Protein AF-A0A353YXS9-F1 (afdb_monomer_lite)

Structure (mmCIF, N/CA/C/O backbone):
data_AF-A0A353YXS9-F1
#
_entry.id   AF-A0A353YXS9-F1
#
loop_
_atom_site.group_PDB
_atom_site.id
_atom_site.type_symbol
_atom_site.label_atom_id
_atom_site.label_alt_id
_atom_site.label_comp_id
_atom_site.label_asym_id
_atom_site.label_entity_id
_atom_site.label_seq_id
_atom_site.pdbx_PDB_ins_code
_atom_site.Cartn_x
_atom_site.Cartn_y
_atom_site.Cartn_z
_atom_site.occupancy
_atom_site.B_iso_or_equiv
_atom_site.auth_seq_id
_atom_site.auth_comp_id
_atom_site.auth_asym_id
_atom_site.auth_atom_id
_atom_site.pdbx_PDB_model_num
ATOM 1 N N . MET A 1 1 ? 17.117 -6.881 -22.203 1.00 65.31 1 MET A N 1
ATOM 2 C CA . MET A 1 1 ? 16.741 -5.822 -21.238 1.00 65.31 1 MET A CA 1
ATOM 3 C C . MET A 1 1 ? 15.272 -5.389 -21.291 1.00 65.31 1 MET A C 1
ATOM 5 O O . MET A 1 1 ? 14.675 -5.388 -20.220 1.00 65.31 1 MET A O 1
ATOM 9 N N . PRO A 1 2 ? 14.641 -5.086 -22.447 1.00 77.81 2 PRO A N 1
ATOM 10 C CA . PRO A 1 2 ? 13.278 -4.530 -22.456 1.00 77.81 2 PRO A CA 1
ATOM 11 C C . PRO A 1 2 ? 12.222 -5.481 -21.872 1.00 77.81 2 PRO A C 1
ATOM 13 O O . PRO A 1 2 ? 11.380 -5.054 -21.090 1.00 77.81 2 PRO A O 1
ATOM 16 N N . THR A 1 3 ? 12.315 -6.786 -22.149 1.00 86.44 3 THR A N 1
ATOM 17 C CA . THR A 1 3 ? 11.374 -7.788 -21.616 1.00 86.44 3 THR A CA 1
ATOM 18 C C . THR A 1 3 ? 11.382 -7.855 -20.087 1.00 86.44 3 THR A C 1
ATOM 20 O O . THR A 1 3 ? 10.324 -7.890 -19.469 1.00 86.44 3 THR A O 1
ATOM 23 N N . LEU A 1 4 ? 12.564 -7.817 -19.461 1.00 87.50 4 LEU A N 1
ATOM 24 C CA . LEU A 1 4 ? 12.694 -7.860 -18.000 1.00 87.50 4 LEU A CA 1
ATOM 25 C C . LEU A 1 4 ? 12.094 -6.611 -17.344 1.00 87.50 4 LEU A C 1
ATOM 27 O O . LEU A 1 4 ? 11.427 -6.712 -16.316 1.00 87.50 4 LEU A O 1
ATOM 31 N N . MET A 1 5 ? 12.290 -5.442 -17.952 1.00 87.56 5 MET A N 1
ATOM 32 C CA . MET A 1 5 ? 11.681 -4.198 -17.483 1.00 87.56 5 MET A CA 1
ATOM 33 C C . MET A 1 5 ? 10.159 -4.225 -17.607 1.00 87.56 5 MET A C 1
ATOM 35 O O . MET A 1 5 ? 9.476 -3.895 -16.645 1.00 87.56 5 MET A O 1
ATOM 39 N N . ILE A 1 6 ? 9.623 -4.680 -18.745 1.00 90.06 6 ILE A N 1
ATOM 40 C CA . ILE A 1 6 ? 8.172 -4.814 -18.948 1.00 90.06 6 ILE A CA 1
ATOM 41 C C . ILE A 1 6 ? 7.567 -5.752 -17.898 1.00 90.06 6 ILE A C 1
ATOM 43 O O . ILE A 1 6 ? 6.566 -5.404 -17.270 1.00 90.06 6 ILE A O 1
ATOM 47 N N . ILE A 1 7 ? 8.195 -6.907 -17.654 1.00 94.31 7 ILE A N 1
ATOM 48 C CA . ILE A 1 7 ? 7.770 -7.841 -16.602 1.00 94.31 7 ILE A CA 1
ATOM 49 C C . ILE A 1 7 ? 7.804 -7.152 -15.233 1.00 94.31 7 ILE A C 1
ATOM 51 O O . ILE A 1 7 ? 6.829 -7.219 -14.490 1.00 94.31 7 ILE A O 1
ATOM 55 N N . THR A 1 8 ? 8.884 -6.437 -14.914 1.00 93.38 8 THR A N 1
ATOM 56 C CA . THR A 1 8 ? 9.037 -5.749 -13.622 1.00 93.38 8 THR A CA 1
ATOM 57 C C . THR A 1 8 ? 7.962 -4.680 -13.412 1.00 93.38 8 THR A C 1
ATOM 59 O O . THR A 1 8 ? 7.312 -4.666 -12.368 1.00 93.38 8 THR A O 1
ATOM 62 N N . PHE A 1 9 ? 7.707 -3.827 -14.408 1.00 93.88 9 PHE A N 1
ATOM 63 C CA . PHE A 1 9 ? 6.642 -2.823 -14.342 1.00 93.88 9 PHE A CA 1
ATOM 64 C C . PHE A 1 9 ? 5.256 -3.452 -14.220 1.00 93.88 9 PHE A C 1
ATOM 66 O O . PHE A 1 9 ? 4.433 -2.968 -13.447 1.00 93.88 9 PHE A O 1
ATOM 73 N N . THR A 1 10 ? 5.015 -4.556 -14.928 1.00 94.75 10 THR A N 1
ATOM 74 C CA . THR A 1 10 ? 3.752 -5.299 -14.840 1.00 94.75 10 THR A CA 1
ATOM 75 C C . THR A 1 10 ? 3.546 -5.853 -13.430 1.00 94.75 10 THR A C 1
ATOM 77 O O . THR A 1 10 ? 2.479 -5.675 -12.846 1.00 94.75 10 THR A O 1
ATOM 80 N N . LEU A 1 11 ? 4.575 -6.464 -12.835 1.00 95.94 11 LEU A N 1
ATOM 81 C CA . LEU A 1 11 ? 4.510 -6.986 -11.468 1.00 95.94 11 LEU A CA 1
ATOM 82 C C . LEU A 1 11 ? 4.295 -5.874 -10.434 1.00 95.94 11 LEU A C 1
ATOM 84 O O . LEU A 1 11 ? 3.487 -6.040 -9.517 1.00 95.94 11 LEU A O 1
ATOM 88 N N . LEU A 1 12 ? 4.961 -4.727 -10.589 1.00 95.19 12 LEU A N 1
ATOM 89 C CA . LEU A 1 12 ? 4.751 -3.561 -9.726 1.00 95.19 12 LEU A CA 1
ATOM 90 C C . LEU A 1 12 ? 3.320 -3.021 -9.844 1.00 95.19 12 LEU A C 1
ATOM 92 O O . LEU A 1 12 ? 2.659 -2.814 -8.829 1.00 95.19 12 LEU A O 1
ATOM 96 N N . ALA A 1 13 ? 2.792 -2.894 -11.062 1.00 93.25 13 ALA A N 1
ATOM 97 C CA . ALA A 1 13 ? 1.419 -2.449 -11.286 1.00 93.25 13 ALA A CA 1
ATOM 98 C C . ALA A 1 13 ? 0.385 -3.414 -10.677 1.00 93.25 13 ALA A C 1
ATOM 100 O O . ALA A 1 13 ? -0.565 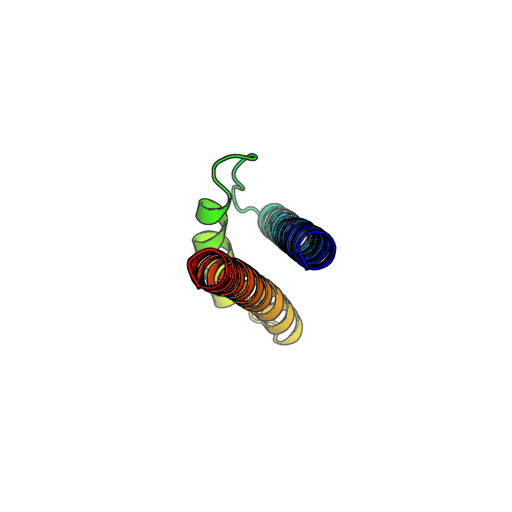-2.970 -10.029 1.00 93.25 13 ALA A O 1
ATOM 101 N N . ILE A 1 14 ? 0.572 -4.730 -10.831 1.00 95.31 14 ILE A N 1
ATOM 102 C CA . ILE A 1 14 ? -0.311 -5.743 -10.230 1.00 95.31 14 ILE A CA 1
ATOM 103 C C . ILE A 1 14 ? -0.265 -5.651 -8.703 1.00 95.31 14 ILE A C 1
ATOM 105 O O . ILE A 1 14 ? -1.305 -5.593 -8.051 1.00 95.31 14 ILE A O 1
ATOM 109 N N . THR A 1 15 ? 0.931 -5.604 -8.118 1.00 95.88 15 THR A N 1
ATOM 110 C CA . THR A 1 15 ? 1.092 -5.543 -6.658 1.00 95.88 15 THR A CA 1
ATOM 111 C C . THR A 1 15 ? 0.538 -4.244 -6.069 1.00 95.88 15 THR A C 1
ATOM 113 O O . THR A 1 15 ? -0.144 -4.297 -5.045 1.00 95.88 15 THR A O 1
ATOM 116 N N . ALA A 1 16 ? 0.731 -3.100 -6.734 1.00 93.19 16 ALA A N 1
ATOM 117 C CA . ALA A 1 16 ? 0.123 -1.830 -6.340 1.00 93.19 16 ALA A CA 1
ATOM 118 C C . ALA A 1 16 ? -1.410 -1.916 -6.356 1.00 93.19 16 ALA A C 1
ATOM 120 O O . ALA A 1 16 ? -2.051 -1.511 -5.388 1.00 93.19 16 ALA A O 1
ATOM 121 N N . ASN A 1 17 ? -1.996 -2.513 -7.401 1.00 92.50 17 ASN A N 1
ATOM 122 C CA . ASN A 1 17 ? -3.442 -2.733 -7.485 1.00 92.50 17 ASN A CA 1
ATOM 123 C C . ASN A 1 17 ? -3.956 -3.627 -6.350 1.00 92.50 17 ASN A C 1
ATOM 125 O O . ASN A 1 17 ? -4.938 -3.278 -5.699 1.00 92.50 17 ASN A O 1
ATOM 129 N N . VAL A 1 18 ? -3.283 -4.746 -6.063 1.00 94.56 18 VAL A N 1
ATOM 130 C CA . VAL A 1 18 ? -3.666 -5.647 -4.961 1.00 94.56 18 VAL A CA 1
ATOM 131 C C . VAL A 1 18 ? -3.670 -4.911 -3.621 1.00 94.56 18 VAL A C 1
ATOM 133 O O . VAL A 1 18 ? -4.629 -5.037 -2.857 1.00 94.56 18 VAL A O 1
ATOM 136 N N . ILE A 1 19 ? -2.627 -4.126 -3.334 1.00 95.00 19 ILE A N 1
ATOM 137 C CA . ILE A 1 19 ? -2.560 -3.317 -2.109 1.00 95.00 19 ILE A CA 1
ATOM 138 C C . ILE A 1 19 ? -3.713 -2.305 -2.081 1.00 95.00 19 ILE A C 1
ATOM 140 O O . ILE A 1 19 ? -4.389 -2.180 -1.058 1.00 95.00 19 ILE A O 1
ATOM 144 N N . TRP A 1 20 ? -3.994 -1.649 -3.210 1.00 92.56 20 TRP A N 1
ATOM 145 C CA . TRP A 1 20 ? -5.069 -0.665 -3.307 1.00 92.56 20 TRP A CA 1
ATOM 146 C C . TRP A 1 20 ? -6.444 -1.261 -3.020 1.00 92.56 20 TRP A C 1
ATOM 148 O O . TRP A 1 20 ? -7.208 -0.702 -2.234 1.00 92.56 20 TRP A O 1
ATOM 158 N N . TYR A 1 21 ? -6.767 -2.405 -3.624 1.00 92.06 21 TYR A N 1
ATOM 159 C CA . TYR A 1 21 ? -8.049 -3.066 -3.393 1.00 92.06 21 TYR A CA 1
ATOM 160 C C . TYR A 1 21 ? -8.192 -3.530 -1.948 1.00 92.06 21 TYR A C 1
ATOM 162 O O . TYR A 1 21 ? -9.251 -3.333 -1.360 1.00 92.06 21 TYR A O 1
ATOM 170 N N . LYS A 1 22 ? -7.124 -4.059 -1.338 1.00 94.69 22 LYS A N 1
ATOM 171 C CA . LYS A 1 22 ? -7.141 -4.394 0.093 1.00 94.69 22 LYS A CA 1
ATOM 172 C C . LYS A 1 22 ? -7.443 -3.174 0.960 1.00 94.69 22 LYS A C 1
ATOM 174 O O . LYS A 1 22 ? -8.293 -3.264 1.839 1.00 94.69 22 LYS A O 1
ATOM 179 N N . MET A 1 23 ? -6.800 -2.035 0.694 1.00 95.00 23 MET A N 1
ATOM 180 C CA . MET A 1 23 ? -7.096 -0.786 1.404 1.00 95.00 23 MET A CA 1
ATOM 181 C C . MET A 1 23 ? -8.552 -0.350 1.204 1.00 95.00 23 MET A C 1
ATOM 183 O O . MET A 1 23 ? -9.202 0.019 2.175 1.00 95.00 23 MET A O 1
ATOM 187 N N . LYS A 1 24 ? -9.093 -0.441 -0.019 1.00 93.06 24 LYS A N 1
ATOM 188 C CA . LYS A 1 24 ? -10.502 -0.110 -0.298 1.00 93.06 24 LYS A CA 1
ATOM 189 C C . LYS A 1 24 ? -11.472 -1.003 0.475 1.00 93.06 24 LYS A C 1
ATOM 191 O O . LYS A 1 24 ? -12.429 -0.485 1.034 1.00 93.06 24 LYS A O 1
ATOM 196 N N . PHE A 1 25 ? -11.237 -2.315 0.523 1.00 94.50 25 PHE A N 1
ATOM 197 C CA . PHE A 1 25 ? -12.090 -3.219 1.300 1.00 94.50 25 PHE A CA 1
ATOM 198 C C . PHE A 1 25 ? -12.058 -2.867 2.785 1.00 94.50 25 PHE A C 1
ATOM 200 O O . PHE A 1 25 ? -13.109 -2.641 3.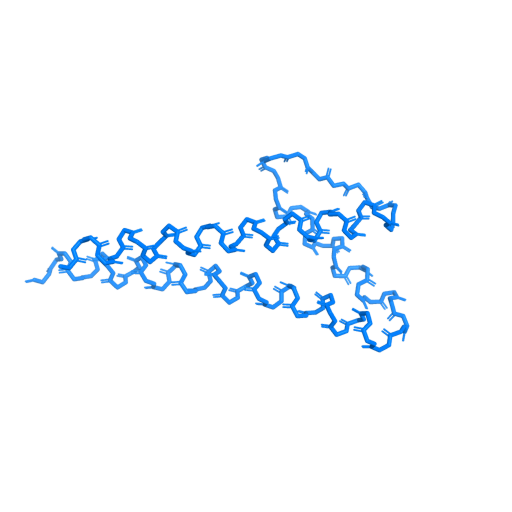364 1.00 94.50 25 PHE A O 1
ATOM 207 N N . ILE A 1 26 ? -10.868 -2.677 3.360 1.00 95.44 26 ILE A N 1
ATOM 208 C CA . ILE A 1 26 ? -10.723 -2.286 4.769 1.00 95.44 26 ILE A CA 1
ATOM 209 C C . ILE A 1 26 ? -11.439 -0.963 5.063 1.00 95.44 26 ILE A C 1
ATOM 211 O O . ILE A 1 26 ? -12.121 -0.838 6.074 1.00 95.44 26 ILE A O 1
ATOM 215 N N . LEU A 1 27 ? -11.293 0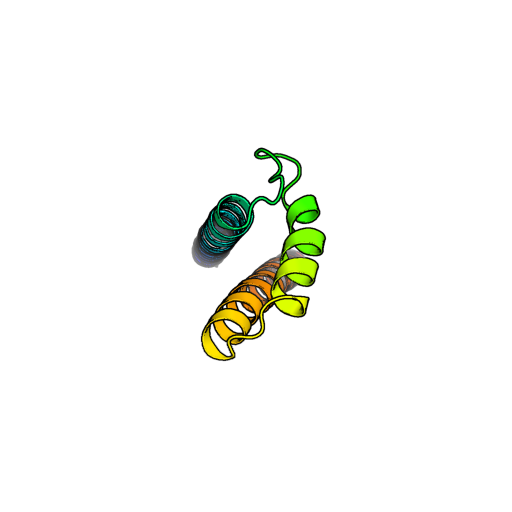.034 4.191 1.00 95.38 27 LEU A N 1
ATOM 216 C CA . LEU A 1 27 ? -11.969 1.319 4.349 1.00 95.38 27 LEU A CA 1
ATOM 217 C C . LEU A 1 27 ? -13.487 1.172 4.292 1.00 95.38 27 LEU A C 1
ATOM 219 O O . LEU A 1 27 ? -14.176 1.715 5.151 1.00 95.38 27 LEU A O 1
ATOM 223 N N . LYS A 1 28 ? -13.992 0.401 3.327 1.00 94.38 28 LYS A N 1
ATOM 224 C CA . LYS A 1 28 ? -15.420 0.117 3.190 1.00 94.38 28 LYS A CA 1
ATOM 225 C C . LYS A 1 28 ? -15.974 -0.623 4.411 1.00 94.38 28 LYS A C 1
ATOM 227 O O . LYS A 1 28 ? -17.043 -0.263 4.884 1.00 94.38 28 LYS A O 1
ATOM 232 N N . ASP A 1 29 ? -15.232 -1.592 4.943 1.00 95.75 29 ASP A N 1
ATOM 233 C CA . ASP A 1 29 ? -15.602 -2.355 6.144 1.00 95.75 29 ASP A CA 1
ATOM 234 C C . ASP A 1 29 ? -15.589 -1.493 7.422 1.00 95.75 29 ASP A C 1
ATOM 236 O O . ASP A 1 29 ? -16.141 -1.890 8.442 1.00 95.75 29 ASP A O 1
ATOM 240 N N . ASN A 1 30 ? -14.968 -0.309 7.371 1.00 95.25 30 ASN A N 1
ATOM 241 C CA . ASN A 1 30 ? -14.926 0.679 8.453 1.00 95.25 30 ASN A CA 1
ATOM 242 C C . ASN A 1 30 ? -15.780 1.927 8.143 1.00 95.25 30 ASN A C 1
ATOM 244 O O . ASN A 1 30 ? -15.490 3.011 8.655 1.00 95.25 30 ASN A O 1
ATOM 248 N N . ASP A 1 31 ? -16.790 1.792 7.278 1.00 94.25 31 ASP A N 1
ATOM 249 C CA . ASP A 1 31 ? -17.754 2.843 6.916 1.00 94.25 31 ASP A CA 1
ATOM 250 C C . ASP A 1 31 ? -17.134 4.110 6.292 1.00 94.25 31 ASP A C 1
ATOM 252 O O . ASP A 1 31 ? -17.703 5.203 6.349 1.00 94.25 31 ASP A O 1
ATOM 256 N N . TYR A 1 32 ? -15.958 3.993 5.670 1.00 92.62 32 TYR A N 1
ATOM 257 C CA . TYR A 1 32 ? -15.398 5.075 4.865 1.00 92.62 32 TYR A CA 1
ATOM 258 C C . TYR A 1 32 ? -15.911 4.997 3.430 1.00 92.62 32 TYR A C 1
ATOM 260 O O . TYR A 1 32 ? -15.895 3.941 2.794 1.00 92.62 32 TYR A O 1
ATOM 268 N N . GLU A 1 33 ? -16.269 6.153 2.875 1.00 88.44 33 GLU A N 1
ATOM 269 C CA . GLU A 1 33 ? -16.463 6.275 1.436 1.00 88.44 33 GLU A CA 1
ATOM 270 C C . GLU A 1 33 ? -15.154 5.957 0.705 1.00 88.44 33 GLU A C 1
ATOM 272 O O . GLU A 1 33 ? -14.081 6.484 1.029 1.00 88.44 33 GLU A O 1
ATOM 277 N N . VAL A 1 34 ? -15.262 5.081 -0.293 1.00 87.50 34 VAL A N 1
ATOM 278 C CA . VAL A 1 34 ? -14.159 4.696 -1.170 1.00 87.50 34 VAL A CA 1
ATOM 279 C C . VAL A 1 34 ? -14.468 5.129 -2.587 1.00 87.50 34 VAL A C 1
ATOM 281 O O . VAL A 1 34 ? -15.547 4.887 -3.127 1.00 87.50 34 VAL A O 1
ATOM 284 N N . SER A 1 35 ? -13.492 5.773 -3.206 1.00 80.00 35 SER A N 1
ATOM 285 C CA . SER A 1 35 ? -13.600 6.196 -4.594 1.00 80.00 35 SER A CA 1
ATOM 286 C C . SER A 1 35 ? -13.692 5.000 -5.553 1.00 80.00 35 SER A C 1
ATOM 288 O O . SER A 1 35 ? -13.111 3.937 -5.320 1.00 80.00 35 SER A O 1
ATOM 290 N N . MET A 1 36 ? -14.372 5.171 -6.687 1.00 71.81 36 MET A N 1
ATOM 291 C CA . MET A 1 36 ? -14.254 4.251 -7.828 1.00 71.81 36 MET A CA 1
ATOM 292 C C . MET A 1 36 ? -12.957 4.526 -8.616 1.00 71.81 36 MET A C 1
ATOM 294 O O . MET A 1 36 ? -12.316 5.555 -8.408 1.00 71.81 36 MET A O 1
ATOM 298 N N . PHE A 1 37 ? -12.587 3.588 -9.498 1.00 57.91 37 PHE A N 1
ATOM 299 C CA . PHE A 1 37 ? -11.361 3.426 -10.318 1.00 57.91 37 PHE A CA 1
ATOM 300 C C . PHE A 1 37 ? -10.476 4.645 -10.689 1.00 57.91 37 PHE A C 1
ATOM 302 O O . PHE A 1 37 ? -9.310 4.448 -11.007 1.00 57.91 37 PHE A O 1
ATOM 309 N N . PHE A 1 38 ? -10.955 5.889 -10.668 1.00 58.78 38 PHE A N 1
ATOM 310 C CA . PHE A 1 38 ? -10.192 7.069 -11.100 1.00 58.78 38 PHE A CA 1
ATOM 311 C C . PHE A 1 38 ? -9.673 7.967 -9.969 1.00 58.78 38 PHE A C 1
ATOM 313 O O . PHE A 1 38 ? -8.858 8.845 -10.234 1.00 58.78 38 PHE A O 1
ATOM 320 N N . SER A 1 39 ? -10.080 7.754 -8.711 1.00 73.38 39 SER A N 1
ATOM 321 C CA . SER A 1 39 ? -9.646 8.606 -7.586 1.00 73.38 39 SER A CA 1
ATOM 322 C C . SER A 1 39 ? -8.960 7.833 -6.462 1.00 73.38 39 SER A C 1
ATOM 324 O O . SER A 1 39 ? -9.082 8.157 -5.290 1.00 73.38 39 SER A O 1
ATOM 326 N N . HIS A 1 40 ? -8.179 6.823 -6.837 1.00 73.12 40 HIS A N 1
ATOM 327 C CA . HIS A 1 40 ? -7.378 5.986 -5.946 1.00 73.12 40 HIS A CA 1
ATOM 328 C C . HIS A 1 40 ? -6.728 6.759 -4.778 1.00 73.12 40 HIS A C 1
ATOM 330 O O . HIS A 1 40 ? -6.897 6.384 -3.617 1.00 73.12 40 HIS A O 1
ATOM 336 N N . PHE A 1 41 ? -6.054 7.879 -5.058 1.00 83.44 41 PHE A N 1
ATOM 337 C CA . PHE A 1 41 ? -5.369 8.695 -4.047 1.00 83.44 41 PHE A CA 1
ATOM 338 C C . PHE A 1 41 ? -6.299 9.357 -3.014 1.00 83.44 41 PHE A C 1
ATOM 340 O O . PHE A 1 41 ? -5.839 9.664 -1.913 1.00 83.44 41 PHE A O 1
ATOM 347 N N . ALA A 1 42 ? -7.591 9.532 -3.311 1.00 84.19 42 ALA A N 1
ATOM 348 C CA . ALA A 1 42 ? -8.573 10.065 -2.364 1.00 84.19 42 ALA A CA 1
ATOM 349 C C . ALA A 1 42 ? -8.808 9.131 -1.164 1.00 84.19 42 ALA A C 1
ATOM 351 O O . ALA A 1 42 ? -9.231 9.585 -0.101 1.00 84.19 42 ALA A O 1
ATOM 352 N N . ASP A 1 43 ? -8.465 7.847 -1.296 1.00 89.56 43 ASP A N 1
ATOM 353 C CA . ASP A 1 43 ? -8.604 6.863 -0.223 1.00 89.56 43 ASP A CA 1
ATOM 354 C C . ASP A 1 43 ? -7.455 6.963 0.809 1.00 89.56 43 ASP A C 1
ATOM 356 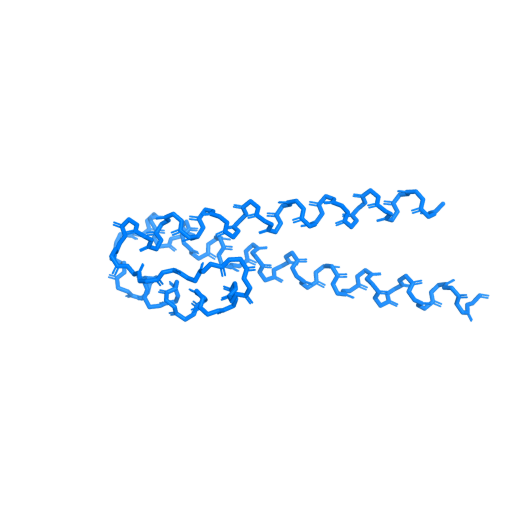O O . ASP A 1 43 ? -7.594 6.522 1.952 1.00 89.56 43 ASP A O 1
ATOM 360 N N . ILE A 1 44 ? -6.314 7.577 0.454 1.00 92.38 44 ILE A N 1
ATOM 361 C CA . ILE A 1 44 ? -5.133 7.675 1.333 1.00 92.38 44 ILE A CA 1
ATOM 362 C C . ILE A 1 44 ? -5.428 8.472 2.616 1.00 92.38 44 ILE A C 1
ATOM 364 O O . ILE A 1 44 ? -5.136 7.963 3.703 1.00 92.38 44 ILE A O 1
ATOM 368 N N . PRO A 1 45 ? -6.026 9.681 2.561 1.00 93.62 45 PRO A N 1
ATOM 369 C CA . PRO A 1 45 ? -6.419 10.405 3.767 1.00 93.62 45 PRO A CA 1
ATOM 370 C C . PRO A 1 45 ? -7.354 9.598 4.673 1.00 93.62 45 PRO A C 1
ATOM 372 O O . PRO A 1 45 ? -7.213 9.651 5.896 1.00 93.62 45 PRO A O 1
ATOM 375 N N . ASN A 1 46 ? -8.282 8.830 4.094 1.00 94.25 46 ASN A N 1
ATOM 376 C CA . ASN A 1 46 ? -9.192 7.970 4.848 1.00 94.25 46 ASN A CA 1
ATOM 377 C C . ASN A 1 46 ? -8.432 6.830 5.535 1.00 94.25 46 ASN A C 1
ATOM 379 O O . ASN A 1 46 ? -8.645 6.596 6.724 1.00 94.25 46 ASN A O 1
ATOM 383 N N . MET A 1 47 ? -7.455 6.221 4.856 1.00 95.50 47 MET A N 1
ATOM 384 C CA . MET A 1 47 ? -6.604 5.194 5.461 1.00 95.50 47 MET A CA 1
ATOM 385 C C . MET A 1 47 ? -5.782 5.745 6.628 1.00 95.50 47 MET A C 1
ATOM 387 O O . MET A 1 47 ? -5.693 5.122 7.685 1.00 95.50 47 MET A O 1
ATOM 391 N N . VAL A 1 48 ? -5.224 6.951 6.484 1.00 96.19 48 VAL A N 1
ATOM 392 C CA . VAL A 1 48 ? -4.488 7.623 7.566 1.00 96.19 48 VAL A CA 1
ATOM 393 C C . VAL A 1 48 ? -5.405 7.933 8.750 1.00 96.19 48 VAL A C 1
ATOM 395 O O . VAL A 1 48 ? -5.005 7.745 9.901 1.00 96.19 48 VAL A O 1
ATOM 398 N N . LYS A 1 49 ? -6.640 8.388 8.497 1.00 96.31 49 LYS A N 1
ATOM 399 C CA . LYS A 1 49 ? -7.642 8.608 9.552 1.00 96.31 49 LYS A CA 1
ATOM 400 C C . LYS A 1 49 ? -7.969 7.305 10.282 1.00 96.31 49 LYS A C 1
ATOM 402 O O . LYS A 1 49 ? -7.981 7.316 11.510 1.00 96.31 49 LYS A O 1
ATOM 407 N N . LEU A 1 50 ? -8.185 6.210 9.551 1.00 96.69 50 LEU A N 1
ATOM 408 C CA . LEU A 1 50 ? -8.458 4.895 10.129 1.00 96.69 50 LEU A CA 1
ATOM 409 C C . LEU A 1 50 ? -7.298 4.445 11.027 1.00 96.69 50 LEU A C 1
ATOM 411 O O . LEU A 1 50 ? -7.505 4.236 12.215 1.00 96.69 50 LEU A O 1
ATOM 415 N N . ILE A 1 51 ? -6.060 4.457 10.521 1.00 97.00 51 ILE A N 1
ATOM 416 C CA . ILE A 1 51 ? -4.838 4.113 11.280 1.00 97.00 51 ILE A CA 1
ATOM 417 C C . ILE A 1 51 ? -4.718 4.894 12.596 1.00 97.00 51 ILE A C 1
ATOM 419 O O . ILE A 1 51 ? -4.251 4.363 13.608 1.00 97.00 51 ILE A O 1
ATOM 423 N N . ARG A 1 52 ? -5.080 6.183 12.586 1.00 96.81 52 ARG A N 1
ATOM 424 C CA . ARG A 1 52 ? -5.030 7.034 13.784 1.00 96.81 52 ARG A CA 1
ATOM 425 C C . ARG A 1 52 ? -6.094 6.650 14.812 1.00 96.81 52 ARG A C 1
ATOM 427 O O . ARG A 1 52 ? -5.804 6.743 15.999 1.00 96.81 52 ARG A O 1
ATOM 434 N N . LYS A 1 53 ? -7.280 6.228 14.363 1.00 96.50 53 LYS A N 1
ATOM 435 C CA . LYS A 1 53 ? -8.390 5.782 15.219 1.00 96.50 53 LYS A CA 1
ATOM 436 C C . LYS A 1 53 ? -8.208 4.351 15.740 1.00 96.50 53 LYS A C 1
ATOM 438 O O . LYS A 1 53 ? -8.680 4.044 16.831 1.00 96.50 53 LYS A O 1
ATOM 443 N N . THR A 1 54 ? -7.522 3.487 14.993 1.00 96.81 54 THR A N 1
ATOM 444 C CA . THR A 1 54 ? -7.279 2.093 15.382 1.00 96.81 54 THR A CA 1
ATOM 445 C C . THR A 1 54 ? -6.429 2.019 16.649 1.00 96.81 54 THR A C 1
ATOM 447 O O . THR A 1 54 ? -5.273 2.459 16.675 1.00 96.81 54 THR A O 1
ATOM 450 N N . SER A 1 55 ? -7.017 1.447 17.701 1.00 96.50 55 SER A N 1
ATOM 451 C CA . SER A 1 55 ? -6.354 1.222 18.991 1.00 96.50 55 SER A CA 1
ATOM 452 C C . SER A 1 55 ? -5.648 -0.133 19.048 1.00 96.50 55 SER A C 1
ATOM 454 O O . SER A 1 55 ? -4.598 -0.240 19.683 1.00 96.50 55 SER A O 1
ATOM 456 N N . ASP A 1 56 ? -6.173 -1.147 18.349 1.00 97.69 56 ASP A N 1
ATOM 457 C CA . ASP A 1 56 ? -5.521 -2.452 18.265 1.00 97.69 56 ASP A CA 1
ATOM 458 C C . ASP A 1 56 ? -4.167 -2.353 17.545 1.00 97.69 56 ASP A C 1
ATOM 460 O O . ASP A 1 56 ? -4.032 -1.814 16.441 1.00 97.69 56 ASP A O 1
ATOM 464 N N . LYS A 1 57 ? -3.125 -2.876 18.194 1.00 96.19 57 LYS A N 1
ATOM 465 C CA . LYS A 1 57 ? -1.742 -2.745 17.723 1.00 96.19 57 LYS A CA 1
ATOM 466 C C . LYS A 1 57 ? -1.481 -3.570 16.464 1.00 96.19 57 LYS A C 1
ATOM 468 O O . LYS A 1 57 ? -0.648 -3.167 15.647 1.00 96.19 57 LYS A O 1
ATOM 473 N N . ASN A 1 58 ? -2.141 -4.715 16.316 1.00 96.94 58 ASN A N 1
ATOM 474 C CA . ASN A 1 58 ? -1.923 -5.622 15.195 1.00 96.94 58 ASN A CA 1
ATOM 475 C C . ASN A 1 58 ? -2.623 -5.104 13.939 1.00 96.94 58 ASN A C 1
ATOM 477 O O . ASN A 1 58 ? -1.991 -5.014 12.886 1.00 96.94 58 ASN A O 1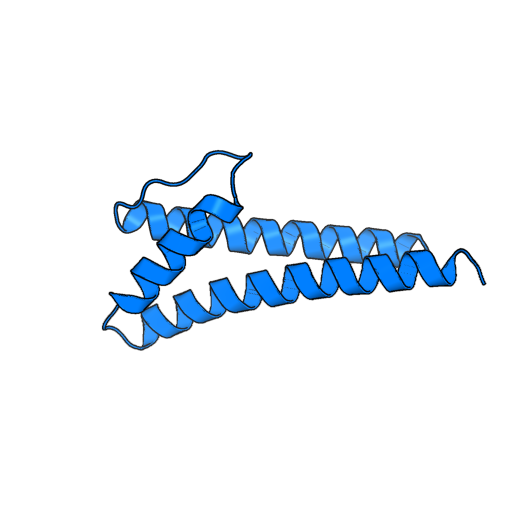
ATOM 481 N N . GLU A 1 59 ? -3.871 -4.660 14.057 1.00 95.94 59 GLU A N 1
ATOM 482 C CA . GLU A 1 59 ? -4.594 -3.996 12.973 1.00 95.94 59 GLU A CA 1
ATOM 483 C C . GLU A 1 59 ? -3.861 -2.741 12.507 1.00 95.94 59 GLU A C 1
ATOM 485 O O . GLU A 1 59 ? -3.577 -2.582 11.320 1.00 95.94 59 GLU A O 1
ATOM 490 N N . LYS A 1 60 ? -3.440 -1.887 13.448 1.00 97.06 60 LYS A N 1
ATOM 491 C CA . LYS A 1 60 ? -2.705 -0.662 13.123 1.00 97.06 60 LYS A CA 1
ATOM 492 C C . LYS A 1 60 ? -1.417 -0.943 12.351 1.00 97.06 60 LYS A C 1
ATOM 494 O O . LYS A 1 60 ? -1.092 -0.214 11.412 1.00 97.06 60 LYS A O 1
ATOM 499 N N . ARG A 1 61 ? -0.684 -2.000 12.720 1.00 97.12 61 ARG A N 1
ATOM 500 C CA . ARG A 1 61 ? 0.513 -2.454 11.992 1.00 97.12 61 ARG A CA 1
ATOM 501 C C . ARG A 1 61 ? 0.172 -2.936 10.588 1.00 97.12 61 ARG A C 1
ATOM 503 O O . ARG A 1 61 ? 0.876 -2.562 9.657 1.00 97.12 61 ARG A O 1
ATOM 510 N N . THR A 1 62 ? -0.897 -3.711 10.430 1.00 97.12 62 THR A N 1
ATOM 511 C CA . THR A 1 62 ? -1.370 -4.172 9.118 1.00 97.12 62 THR A CA 1
ATOM 512 C C . THR A 1 62 ? -1.719 -2.991 8.214 1.00 97.12 62 THR A C 1
ATOM 514 O O . THR A 1 62 ? -1.245 -2.912 7.083 1.00 97.12 62 THR A O 1
ATOM 517 N N . TYR A 1 63 ? -2.475 -2.024 8.731 1.00 97.19 63 TYR A N 1
ATOM 518 C CA . TYR A 1 63 ? -2.883 -0.830 7.995 1.00 97.19 63 TYR A CA 1
ATOM 519 C C . TYR A 1 63 ? -1.694 0.052 7.596 1.00 97.19 63 TYR A C 1
ATOM 521 O O . TYR A 1 63 ? -1.596 0.478 6.445 1.00 97.19 63 TYR A O 1
ATOM 529 N N . LEU A 1 64 ? -0.752 0.282 8.518 1.00 97.25 64 LEU A N 1
ATOM 530 C CA . LEU A 1 64 ? 0.500 0.978 8.213 1.00 97.25 64 LEU A CA 1
ATOM 531 C C . LEU A 1 64 ? 1.340 0.216 7.187 1.00 97.25 64 LEU A C 1
ATOM 533 O O . LEU A 1 64 ? 1.901 0.836 6.291 1.00 97.25 64 LEU A O 1
ATOM 537 N N . GLY A 1 65 ? 1.409 -1.111 7.293 1.00 97.69 65 GLY A N 1
ATOM 538 C CA . GLY A 1 65 ? 2.132 -1.962 6.353 1.00 97.69 65 GLY A CA 1
ATOM 539 C C . GLY A 1 65 ? 1.580 -1.861 4.933 1.00 97.69 65 GLY A C 1
ATOM 540 O O . GLY A 1 65 ? 2.357 -1.736 3.991 1.00 97.69 65 GLY A O 1
ATOM 541 N N . LEU A 1 66 ? 0.253 -1.836 4.774 1.00 96.81 66 LEU A N 1
ATOM 542 C CA . LEU A 1 66 ? -0.389 -1.617 3.474 1.00 96.81 66 LEU A CA 1
ATOM 543 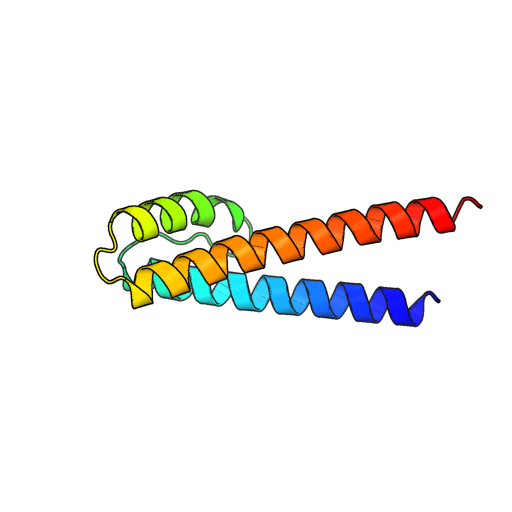C C . LEU A 1 66 ? -0.058 -0.234 2.908 1.00 96.81 66 LEU A C 1
ATOM 545 O O . LEU A 1 66 ? 0.345 -0.123 1.752 1.00 96.81 66 LEU A O 1
ATOM 549 N N . LEU A 1 67 ? -0.172 0.809 3.734 1.00 95.88 67 LEU A N 1
ATOM 550 C CA . LEU A 1 67 ? 0.096 2.179 3.307 1.00 95.88 67 LEU A CA 1
ATOM 551 C C . LEU A 1 67 ? 1.567 2.375 2.904 1.00 95.88 67 LEU A C 1
ATOM 553 O O . LEU A 1 67 ? 1.853 2.925 1.843 1.00 95.88 67 LEU A O 1
ATOM 557 N N . LEU A 1 68 ? 2.505 1.895 3.724 1.00 96.88 68 LEU A N 1
ATOM 558 C CA . LEU A 1 68 ? 3.937 1.946 3.424 1.00 96.88 68 LEU A CA 1
ATOM 559 C C . LEU A 1 68 ? 4.282 1.093 2.202 1.00 96.88 68 LEU A C 1
ATOM 561 O O . LEU A 1 68 ? 5.005 1.561 1.328 1.00 96.88 68 LEU A O 1
ATOM 565 N N . GLY A 1 69 ? 3.723 -0.115 2.102 1.00 96.56 69 GLY A N 1
ATOM 566 C CA . GLY A 1 69 ? 3.909 -0.993 0.949 1.00 96.56 69 GLY A CA 1
ATOM 567 C C . GLY A 1 69 ? 3.467 -0.334 -0.356 1.00 96.56 69 GLY A C 1
ATOM 568 O O . GLY A 1 69 ? 4.166 -0.441 -1.364 1.00 96.56 69 GLY A O 1
ATOM 569 N N . LEU A 1 70 ? 2.360 0.415 -0.329 1.00 94.94 70 LEU A N 1
ATOM 570 C CA . LEU A 1 70 ? 1.904 1.193 -1.475 1.00 94.94 70 LEU A CA 1
ATOM 571 C C . LEU A 1 70 ? 2.911 2.286 -1.862 1.00 94.94 70 LEU A C 1
ATOM 573 O O . LEU A 1 70 ? 3.287 2.387 -3.030 1.00 94.94 70 LEU A O 1
ATOM 577 N N . PHE A 1 71 ? 3.387 3.075 -0.893 1.00 94.69 71 PHE A N 1
ATOM 578 C CA . PHE A 1 71 ? 4.377 4.127 -1.150 1.00 94.69 71 PHE A CA 1
ATOM 579 C C . PHE A 1 71 ? 5.702 3.574 -1.678 1.00 94.69 71 PHE A C 1
ATOM 581 O O . PHE A 1 71 ? 6.269 4.138 -2.618 1.00 94.69 71 PHE A O 1
ATOM 588 N N . THR A 1 72 ? 6.187 2.464 -1.118 1.00 96.50 72 THR A N 1
ATOM 589 C CA . THR A 1 72 ? 7.391 1.781 -1.603 1.00 96.50 72 THR A CA 1
ATOM 590 C C . THR A 1 72 ? 7.209 1.320 -3.044 1.00 96.50 72 THR A C 1
ATOM 592 O O . THR A 1 72 ? 8.093 1.550 -3.864 1.00 96.50 72 THR A O 1
ATOM 595 N N . ASN A 1 73 ? 6.059 0.733 -3.381 1.00 95.12 73 ASN A N 1
ATOM 596 C CA . ASN A 1 73 ? 5.768 0.282 -4.738 1.00 95.12 73 ASN A CA 1
ATOM 597 C C . ASN A 1 73 ? 5.776 1.443 -5.746 1.00 95.12 73 ASN A C 1
ATOM 599 O O . ASN A 1 73 ? 6.502 1.393 -6.736 1.00 95.12 73 ASN A O 1
ATOM 603 N N . ILE A 1 74 ? 5.055 2.530 -5.444 1.00 92.50 74 ILE A N 1
ATOM 604 C CA . ILE A 1 74 ? 5.010 3.732 -6.293 1.00 92.50 74 ILE A CA 1
ATOM 605 C C . ILE A 1 74 ? 6.412 4.333 -6.468 1.00 92.50 74 ILE A C 1
ATOM 607 O O . ILE A 1 74 ? 6.801 4.691 -7.580 1.00 92.50 74 ILE A O 1
ATOM 611 N N . SER A 1 75 ? 7.193 4.406 -5.387 1.00 94.94 75 SER A N 1
ATOM 612 C CA . SER A 1 75 ? 8.559 4.944 -5.421 1.00 94.94 75 SER A CA 1
ATOM 613 C C . SER A 1 75 ? 9.494 4.081 -6.271 1.00 94.94 75 SER A C 1
ATOM 615 O O . SER A 1 75 ? 10.275 4.615 -7.056 1.00 94.94 75 SER A O 1
ATOM 617 N N . LEU A 1 76 ? 9.393 2.751 -6.161 1.00 95.69 76 LEU A N 1
ATOM 618 C CA . LEU A 1 76 ? 10.147 1.815 -6.998 1.00 95.69 76 LEU A CA 1
ATOM 619 C C . LEU A 1 76 ? 9.754 1.943 -8.468 1.00 95.69 76 LEU A C 1
ATOM 621 O O . LEU A 1 76 ? 10.631 2.008 -9.325 1.00 95.69 76 LEU A O 1
ATOM 625 N N . PHE A 1 77 ? 8.456 2.033 -8.761 1.00 93.50 77 PHE A N 1
ATOM 626 C CA . PHE A 1 77 ? 7.963 2.228 -10.120 1.00 93.50 77 PHE A CA 1
ATOM 627 C C . PHE A 1 77 ? 8.533 3.514 -10.735 1.00 93.50 77 PHE A C 1
ATOM 629 O O . PHE A 1 77 ? 9.128 3.473 -11.810 1.00 93.50 77 PHE A O 1
ATOM 636 N N . ALA A 1 78 ? 8.428 4.643 -10.028 1.00 92.56 78 ALA A N 1
ATOM 637 C CA . ALA A 1 78 ? 8.958 5.926 -10.483 1.00 92.56 78 ALA A CA 1
ATOM 638 C C . ALA A 1 78 ? 10.489 5.903 -10.648 1.00 92.56 78 ALA A C 1
ATOM 640 O O . ALA A 1 78 ? 11.010 6.361 -11.665 1.00 92.56 78 ALA A O 1
ATOM 641 N N . GLY A 1 79 ? 11.214 5.325 -9.686 1.00 93.94 79 GLY A N 1
ATOM 642 C CA . GLY A 1 79 ? 12.671 5.199 -9.744 1.00 93.94 79 GLY A CA 1
ATOM 643 C C . GLY A 1 79 ? 13.137 4.361 -10.935 1.00 93.94 79 GLY A C 1
ATOM 644 O O . GLY A 1 79 ? 14.020 4.782 -11.683 1.00 93.94 79 GLY A O 1
ATOM 645 N N . LEU A 1 80 ? 12.497 3.213 -11.169 1.00 92.62 80 LEU A N 1
ATOM 646 C CA . LEU A 1 80 ? 12.789 2.364 -12.321 1.00 92.62 80 LEU A CA 1
ATOM 647 C C . LEU A 1 80 ? 12.446 3.055 -13.638 1.00 92.62 80 LEU A C 1
ATOM 649 O O . LEU A 1 80 ? 13.226 2.942 -14.578 1.00 92.62 80 LEU A O 1
ATOM 653 N N . MET A 1 81 ? 11.345 3.808 -13.712 1.00 90.38 81 MET A N 1
ATOM 654 C CA . MET A 1 81 ? 11.012 4.612 -14.893 1.00 90.38 81 MET A CA 1
ATOM 655 C C . MET A 1 81 ? 12.112 5.632 -15.211 1.00 90.38 81 MET A C 1
ATOM 657 O O . MET A 1 81 ? 12.544 5.723 -16.356 1.00 90.38 81 MET A O 1
ATOM 661 N N . ILE A 1 82 ? 12.627 6.347 -14.207 1.00 91.56 82 ILE A N 1
ATOM 662 C CA . ILE A 1 82 ? 13.712 7.325 -14.394 1.00 91.56 82 ILE A CA 1
ATOM 663 C C . ILE A 1 82 ? 14.994 6.644 -14.890 1.00 91.56 82 ILE A C 1
ATOM 665 O O . ILE A 1 82 ? 15.629 7.135 -15.823 1.00 91.56 82 ILE A O 1
ATOM 669 N N . ILE A 1 83 ? 15.377 5.513 -14.288 1.00 90.25 83 ILE A N 1
ATOM 670 C CA . ILE A 1 83 ? 16.561 4.740 -14.702 1.00 90.25 83 ILE A CA 1
ATOM 671 C C . ILE A 1 83 ? 16.398 4.242 -16.141 1.00 90.25 83 ILE A C 1
ATOM 673 O O . ILE A 1 83 ? 17.312 4.375 -16.950 1.00 90.25 83 ILE A O 1
ATOM 677 N N . SER A 1 84 ? 15.217 3.718 -16.461 1.00 87.06 84 SER A N 1
ATOM 678 C CA . SER A 1 84 ? 14.861 3.211 -17.787 1.00 87.06 84 SER A CA 1
ATOM 679 C C . SER A 1 84 ? 14.991 4.286 -18.855 1.00 87.06 84 SER A C 1
ATOM 681 O O . SER A 1 84 ? 15.604 4.043 -19.888 1.00 87.06 84 SER A O 1
ATOM 683 N N . PHE A 1 85 ? 14.471 5.485 -18.574 1.00 85.44 85 PHE A N 1
ATOM 684 C CA . PHE A 1 85 ? 14.646 6.636 -19.448 1.00 85.44 85 PHE A CA 1
ATOM 685 C C . PHE A 1 85 ? 16.127 6.967 -19.611 1.00 85.44 85 PHE A C 1
ATOM 687 O O . PHE A 1 85 ? 16.601 7.021 -20.734 1.00 85.44 85 PHE A O 1
ATOM 694 N N . LYS A 1 86 ? 16.894 7.123 -18.524 1.00 85.94 86 LYS A N 1
ATOM 695 C CA . LYS A 1 86 ? 18.325 7.470 -18.619 1.00 85.94 86 LYS A CA 1
ATOM 696 C C . LYS A 1 86 ? 19.138 6.470 -19.446 1.00 85.94 86 LYS A C 1
ATOM 698 O O . LYS A 1 86 ? 19.977 6.897 -20.226 1.00 85.94 86 LYS A O 1
ATOM 703 N N . LEU A 1 87 ? 18.873 5.172 -19.305 1.00 80.12 87 LEU A N 1
ATOM 704 C CA . LEU A 1 87 ? 19.561 4.116 -20.056 1.00 80.12 87 LEU A CA 1
ATOM 705 C C . LEU A 1 87 ? 19.202 4.081 -21.550 1.00 80.12 87 LEU A C 1
ATOM 707 O O . LEU A 1 87 ? 19.936 3.473 -22.313 1.00 80.12 87 LEU A O 1
ATOM 711 N N . GLN A 1 88 ? 18.096 4.698 -21.979 1.00 72.31 88 GLN A N 1
ATOM 712 C CA . GLN A 1 88 ? 17.763 4.826 -23.405 1.00 72.31 88 GLN A CA 1
ATOM 713 C C . GLN A 1 88 ? 18.545 5.944 -24.115 1.00 72.31 88 GLN A C 1
ATOM 715 O O . GLN A 1 88 ? 18.574 5.961 -25.342 1.00 72.31 88 GLN A O 1
ATOM 720 N N . TRP A 1 89 ? 19.142 6.877 -23.366 1.00 58.38 89 TRP A N 1
ATOM 721 C CA . TRP A 1 89 ? 19.863 8.046 -23.893 1.00 58.38 89 TRP A CA 1
ATOM 722 C C . TRP A 1 89 ? 21.393 7.952 -23.726 1.00 58.38 89 TRP A C 1
ATOM 724 O O . TRP A 1 89 ? 22.085 8.946 -23.942 1.00 58.38 89 TRP A O 1
ATOM 734 N N . ILE A 1 90 ? 21.908 6.786 -23.323 1.00 55.38 90 ILE A N 1
ATOM 735 C CA . ILE A 1 90 ? 23.340 6.440 -23.248 1.00 55.38 90 ILE A CA 1
ATOM 736 C C . ILE A 1 90 ? 23.601 5.353 -24.286 1.00 55.38 90 ILE A C 1
ATOM 738 O O . ILE A 1 90 ? 24.607 5.477 -25.016 1.00 55.38 90 ILE A O 1
#

Foldseek 3Di:
DVVVLVVVLVVLVVQLVVLLVVLQVVLVVVVHDDDPDPPSVVSLVSLVVVLVVDPDPVVNVVSVCSSVVNVVSVVVSVVSVVVVVVVVVD

Radius of gyration: 15.77 Å; chains: 1; bounding box: 41×18×43 Å

Secondary structure (DSSP, 8-state):
-HHHHHHHHHHHHHHHHHHHHHHHHHHHHTT-----TT-GGGHHHHHHHHHHH---HHHHHHHHHHHHHHHHHHHHHHHHHHHHHHHH--

Sequence (90 aa):
MPTLMIITFTLLAITANVIWYKMKFILKDNDYEVSMFFSHFADIPNMVKLIRKTSDKNEKRTYLGLLLGLFTNISLFAGLMIISFKLQWI

pLDDT: mean 90.37, std 9.62, range [55.38, 97.69]